Protein AF-A0A811VD60-F1 (afdb_monomer_lite)

Radius of gyration: 27.67 Å; chains: 1; bounding box: 29×97×47 Å

Structure (mmCIF, N/CA/C/O backbone):
data_AF-A0A811VD60-F1
#
_entry.id   AF-A0A811VD60-F1
#
loop_
_atom_site.group_PDB
_atom_site.id
_atom_site.type_symbol
_atom_site.label_atom_id
_atom_site.label_alt_id
_atom_site.label_comp_id
_atom_site.label_asym_id
_atom_site.label_entity_id
_atom_site.label_seq_id
_atom_site.pdbx_PDB_ins_code
_atom_site.Cartn_x
_atom_site.Cartn_y
_atom_site.Cartn_z
_atom_site.occupancy
_atom_site.B_iso_or_equiv
_atom_site.auth_seq_id
_atom_site.auth_comp_id
_atom_site.auth_asym_id
_atom_site.auth_atom_id
_atom_site.pdbx_PDB_model_num
ATOM 1 N N . MET A 1 1 ? 20.273 -40.803 -0.023 1.00 43.88 1 MET A N 1
ATOM 2 C CA . MET A 1 1 ? 20.666 -39.432 -0.404 1.00 43.88 1 MET A CA 1
ATOM 3 C C . MET A 1 1 ? 19.389 -38.622 -0.515 1.00 43.88 1 MET A C 1
ATOM 5 O O . MET A 1 1 ? 18.645 -38.821 -1.463 1.00 43.88 1 MET A O 1
ATOM 9 N N . SER A 1 2 ? 19.065 -37.828 0.503 1.00 48.97 2 SER A N 1
ATOM 10 C CA . SER A 1 2 ? 17.803 -37.086 0.561 1.00 48.97 2 SER A CA 1
ATOM 11 C C . SER A 1 2 ? 17.989 -35.738 -0.124 1.00 48.97 2 SER A C 1
ATOM 13 O O . SER A 1 2 ? 18.525 -34.811 0.475 1.00 48.97 2 SER A O 1
ATOM 15 N N . THR A 1 3 ? 17.592 -35.628 -1.388 1.00 55.53 3 THR A N 1
ATOM 16 C CA . THR A 1 3 ? 17.458 -34.328 -2.052 1.00 55.53 3 THR A CA 1
ATOM 17 C C . THR A 1 3 ? 16.136 -33.705 -1.615 1.00 55.53 3 THR A C 1
ATOM 19 O O . THR A 1 3 ? 15.159 -33.711 -2.363 1.00 55.53 3 THR A O 1
ATOM 22 N N . ASP A 1 4 ? 16.097 -33.197 -0.380 1.00 56.12 4 ASP A N 1
ATOM 23 C CA . ASP A 1 4 ? 15.115 -32.187 0.017 1.00 56.12 4 ASP A CA 1
ATOM 24 C C . ASP A 1 4 ? 15.491 -30.904 -0.729 1.00 56.12 4 ASP A C 1
ATOM 26 O O . ASP A 1 4 ? 16.206 -30.028 -0.242 1.00 56.12 4 ASP A O 1
ATOM 30 N N . SER A 1 5 ? 15.106 -30.858 -2.002 1.00 56.00 5 SER A N 1
ATOM 31 C CA . SER A 1 5 ? 15.192 -29.672 -2.838 1.00 56.00 5 SER A CA 1
ATOM 32 C C . SER A 1 5 ? 14.145 -28.698 -2.325 1.00 56.00 5 SER A C 1
ATOM 34 O O . SER A 1 5 ? 13.093 -28.523 -2.936 1.00 56.00 5 SER A O 1
ATOM 36 N N . LYS A 1 6 ? 14.427 -28.083 -1.175 1.00 58.75 6 LYS A N 1
ATOM 37 C CA . LYS A 1 6 ? 13.735 -26.911 -0.661 1.00 58.75 6 LYS A CA 1
ATOM 38 C C . LYS A 1 6 ? 13.891 -25.835 -1.722 1.00 58.75 6 LYS A C 1
ATOM 40 O O . LYS A 1 6 ? 14.904 -25.136 -1.761 1.00 58.75 6 LYS A O 1
ATOM 45 N N . GLN A 1 7 ? 12.949 -25.814 -2.666 1.00 61.59 7 GLN A N 1
ATOM 46 C CA . GLN A 1 7 ? 12.908 -24.878 -3.777 1.00 61.59 7 GLN A CA 1
ATOM 47 C C . GLN A 1 7 ? 13.072 -23.500 -3.153 1.00 61.59 7 GLN A C 1
ATOM 49 O O . GLN A 1 7 ? 12.208 -23.048 -2.404 1.00 61.59 7 GLN A O 1
ATOM 54 N N . ARG A 1 8 ? 14.246 -22.892 -3.353 1.00 66.38 8 ARG A N 1
ATOM 55 C CA . ARG A 1 8 ? 14.541 -21.559 -2.841 1.00 66.38 8 ARG A CA 1
ATOM 56 C C . ARG A 1 8 ? 13.538 -20.639 -3.511 1.00 66.38 8 ARG A C 1
ATOM 58 O O . ARG A 1 8 ? 13.701 -20.318 -4.685 1.00 66.38 8 ARG A O 1
ATOM 65 N N . ILE A 1 9 ? 12.474 -20.300 -2.790 1.00 79.19 9 ILE A N 1
ATOM 66 C CA . ILE A 1 9 ? 11.456 -19.378 -3.269 1.00 79.19 9 ILE A CA 1
ATOM 67 C C . ILE A 1 9 ? 12.185 -18.058 -3.508 1.00 79.19 9 ILE A C 1
ATOM 69 O O . ILE A 1 9 ? 12.619 -17.402 -2.563 1.00 79.19 9 ILE A O 1
ATOM 73 N N . GLN A 1 10 ? 12.399 -17.717 -4.777 1.00 79.38 10 GLN A N 1
ATOM 74 C CA . GLN A 1 10 ? 12.886 -16.397 -5.143 1.00 79.38 10 GLN A CA 1
ATOM 75 C C . GLN A 1 10 ? 11.697 -15.455 -5.077 1.00 79.38 10 GLN A C 1
ATOM 77 O O . GLN A 1 10 ? 10.732 -15.599 -5.825 1.00 79.38 10 GLN A O 1
ATOM 82 N N . VAL A 1 11 ? 11.760 -14.527 -4.131 1.00 81.25 11 VAL A N 1
ATOM 83 C CA . VAL A 1 11 ? 10.775 -13.459 -3.996 1.00 81.25 11 VAL A CA 1
ATOM 84 C C . VAL A 1 11 ? 11.078 -12.426 -5.085 1.00 81.25 11 VAL A C 1
ATOM 86 O O . VAL A 1 11 ? 12.204 -11.927 -5.119 1.00 81.25 11 VAL A O 1
ATOM 89 N N . PRO A 1 12 ? 10.129 -12.108 -5.984 1.00 91.38 12 PRO A N 1
ATOM 90 C CA . PRO A 1 12 ? 10.325 -11.062 -6.982 1.00 91.38 12 PRO A CA 1
ATOM 91 C C . PRO A 1 12 ? 10.623 -9.712 -6.322 1.00 91.38 12 PRO A C 1
ATOM 93 O O . PRO A 1 12 ? 9.991 -9.370 -5.321 1.00 91.38 12 PRO A O 1
ATOM 96 N N . GLU A 1 13 ? 11.525 -8.925 -6.913 1.00 89.75 13 GLU A N 1
ATOM 97 C CA . GLU A 1 13 ? 11.916 -7.612 -6.371 1.00 89.75 13 GLU A CA 1
ATOM 98 C C . GLU A 1 13 ? 10.698 -6.695 -6.183 1.00 89.75 13 GLU A C 1
ATOM 100 O O . GLU A 1 13 ? 10.462 -6.187 -5.093 1.00 89.75 13 GLU A O 1
ATOM 105 N N . ALA A 1 14 ? 9.818 -6.621 -7.186 1.00 88.50 14 ALA A N 1
ATOM 106 C CA . ALA A 1 14 ? 8.603 -5.809 -7.117 1.00 88.50 14 ALA A CA 1
ATOM 107 C C . ALA A 1 14 ? 7.669 -6.189 -5.949 1.00 88.50 14 ALA A C 1
ATOM 109 O O . ALA A 1 14 ? 6.992 -5.331 -5.386 1.00 88.50 14 ALA A O 1
ATOM 110 N N . LEU A 1 15 ? 7.616 -7.473 -5.571 1.00 91.19 15 LEU A N 1
ATOM 111 C CA . LEU A 1 15 ? 6.835 -7.911 -4.411 1.00 91.19 15 LEU A CA 1
ATOM 112 C C . LEU A 1 15 ? 7.519 -7.483 -3.110 1.00 91.19 15 LEU A C 1
ATOM 114 O O . LEU A 1 15 ? 6.856 -7.018 -2.185 1.00 91.19 15 LEU A O 1
ATOM 118 N N . ARG A 1 16 ? 8.846 -7.630 -3.048 1.00 92.50 16 ARG A N 1
ATOM 119 C CA . ARG A 1 16 ? 9.646 -7.226 -1.894 1.00 92.50 16 ARG A CA 1
ATOM 120 C C . ARG A 1 16 ? 9.511 -5.732 -1.615 1.00 92.50 16 ARG A C 1
ATOM 122 O O . ARG A 1 16 ? 9.293 -5.368 -0.465 1.00 92.50 16 ARG A O 1
ATOM 129 N N . GLU A 1 17 ? 9.614 -4.893 -2.640 1.00 93.06 17 GLU A N 1
ATOM 130 C CA . GLU A 1 17 ? 9.502 -3.437 -2.510 1.00 93.06 17 GLU A CA 1
ATOM 131 C C . GLU A 1 17 ? 8.138 -3.023 -1.954 1.00 93.06 17 GLU A C 1
ATOM 133 O O . GLU A 1 17 ? 8.064 -2.300 -0.964 1.00 93.06 17 GLU A O 1
ATOM 138 N N . VAL A 1 18 ? 7.055 -3.558 -2.525 1.00 93.62 18 VAL A N 1
ATOM 139 C CA . VAL A 1 18 ? 5.687 -3.245 -2.087 1.00 93.62 18 VAL A CA 1
ATOM 140 C C . VAL A 1 18 ? 5.447 -3.665 -0.633 1.00 93.62 18 VAL A C 1
ATOM 142 O O . VAL A 1 18 ? 4.857 -2.913 0.142 1.00 93.62 18 VAL A O 1
ATOM 145 N N . LEU A 1 19 ? 5.916 -4.852 -0.237 1.00 94.62 19 LEU A N 1
ATOM 146 C CA . LEU A 1 19 ? 5.786 -5.325 1.144 1.00 94.62 19 LEU A CA 1
ATOM 147 C C . LEU A 1 19 ? 6.638 -4.510 2.118 1.00 94.62 19 LEU A C 1
ATOM 149 O O . LEU A 1 19 ? 6.214 -4.284 3.252 1.00 94.62 19 LEU A O 1
ATOM 153 N N . LEU A 1 20 ? 7.823 -4.065 1.699 1.00 94.88 20 LEU A N 1
ATOM 154 C CA . LEU A 1 20 ? 8.680 -3.216 2.516 1.00 94.88 20 LEU A CA 1
ATOM 155 C C . LEU A 1 20 ? 8.027 -1.850 2.757 1.00 94.88 20 LEU A C 1
ATOM 157 O O . LEU A 1 20 ? 7.980 -1.398 3.897 1.00 94.88 20 LEU A 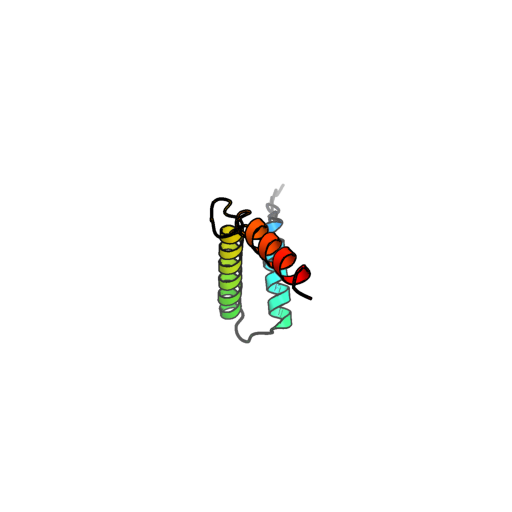O 1
ATOM 161 N N . GLU A 1 21 ? 7.473 -1.232 1.715 1.00 94.50 21 GLU A N 1
ATOM 162 C CA . GLU A 1 21 ? 6.792 0.063 1.809 1.00 94.50 21 GLU A CA 1
ATOM 163 C C . GLU A 1 21 ? 5.559 -0.008 2.722 1.00 94.50 21 GLU A C 1
ATOM 165 O O . GLU A 1 21 ? 5.406 0.822 3.621 1.00 94.50 21 GLU A O 1
ATOM 170 N N . PHE A 1 22 ? 4.748 -1.063 2.581 1.00 95.88 22 PHE A 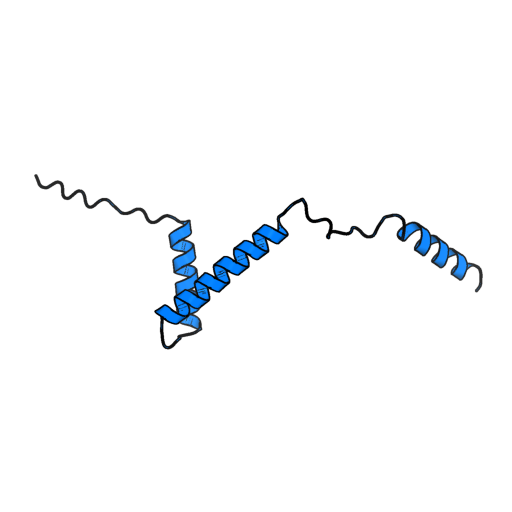N 1
ATOM 171 C CA . PHE A 1 22 ? 3.643 -1.349 3.501 1.00 95.88 22 PHE A CA 1
ATOM 172 C C . PHE A 1 22 ? 4.131 -1.519 4.946 1.00 95.88 22 PHE A C 1
ATOM 174 O O . PHE A 1 22 ? 3.544 -0.963 5.873 1.00 95.88 22 PHE A O 1
ATOM 181 N N . SER A 1 23 ? 5.224 -2.263 5.145 1.00 95.50 23 SER A N 1
ATOM 182 C CA . SER A 1 23 ? 5.775 -2.521 6.480 1.00 95.50 23 SER A CA 1
ATOM 183 C C . SER A 1 23 ? 6.244 -1.232 7.156 1.00 95.50 23 SER A C 1
ATOM 185 O O . SER A 1 23 ? 5.995 -1.035 8.342 1.00 95.50 23 SER A O 1
ATOM 187 N N . ILE A 1 24 ? 6.891 -0.335 6.409 1.00 95.75 24 ILE A N 1
ATOM 188 C CA . ILE A 1 24 ? 7.307 0.980 6.911 1.00 95.75 24 ILE A CA 1
ATOM 189 C C . ILE A 1 24 ? 6.078 1.810 7.295 1.00 95.75 24 ILE A C 1
ATOM 191 O O . ILE A 1 24 ? 6.044 2.370 8.388 1.00 95.75 24 ILE A O 1
ATOM 195 N N . ALA A 1 25 ? 5.058 1.853 6.435 1.00 94.56 25 ALA A N 1
ATOM 196 C CA . ALA A 1 25 ? 3.831 2.603 6.691 1.00 94.56 25 ALA A CA 1
ATOM 197 C C . ALA A 1 25 ? 3.104 2.100 7.955 1.00 94.56 25 ALA A C 1
ATOM 199 O O . ALA A 1 25 ? 2.750 2.892 8.828 1.00 94.56 25 ALA A O 1
ATOM 200 N N . TYR A 1 26 ? 3.010 0.777 8.126 1.00 94.88 26 TYR A N 1
ATOM 201 C CA . TYR A 1 26 ? 2.442 0.153 9.323 1.00 94.88 26 TYR A CA 1
ATOM 202 C C . TYR A 1 26 ? 3.205 0.520 10.606 1.00 94.88 26 TYR A C 1
ATOM 204 O O . TYR A 1 26 ? 2.593 0.798 11.635 1.00 94.88 26 TYR A O 1
ATOM 212 N N . LEU A 1 27 ? 4.543 0.547 10.560 1.00 94.94 27 LEU A N 1
ATOM 213 C CA . LEU A 1 27 ? 5.371 0.913 11.717 1.00 94.94 27 LEU A CA 1
ATOM 214 C C . LEU A 1 27 ? 5.231 2.389 12.115 1.00 94.94 27 LEU A C 1
ATOM 216 O O . LEU A 1 27 ? 5.417 2.716 13.289 1.00 94.94 27 LEU A O 1
ATOM 220 N N . LEU A 1 28 ? 4.918 3.263 11.154 1.00 94.62 28 LEU A N 1
ATOM 221 C CA . LEU A 1 28 ? 4.696 4.690 11.385 1.00 94.62 28 LEU A CA 1
ATOM 222 C C . LEU A 1 28 ? 3.304 4.973 11.957 1.00 94.62 28 LEU A C 1
ATOM 224 O O . LEU A 1 28 ? 3.190 5.739 12.909 1.00 94.62 28 LEU A O 1
ATOM 228 N N . GLU A 1 29 ? 2.260 4.370 11.386 1.00 92.81 29 GLU A N 1
ATOM 229 C CA . GLU A 1 29 ? 0.871 4.646 11.780 1.00 92.81 29 GLU A CA 1
ATOM 230 C C . GLU A 1 29 ? 0.403 3.811 12.981 1.00 92.81 29 GLU A C 1
ATOM 232 O O . GLU A 1 29 ? -0.498 4.240 13.698 1.00 92.81 29 GLU A O 1
ATOM 237 N N . GLN A 1 30 ? 1.020 2.648 13.222 1.00 92.12 30 GLN A N 1
ATOM 238 C CA . GLN A 1 30 ? 0.684 1.706 14.303 1.00 92.12 30 GLN A CA 1
ATOM 239 C C . GLN A 1 30 ? -0.832 1.487 14.483 1.00 92.12 30 GLN A C 1
ATOM 241 O O . GLN A 1 30 ? -1.378 1.717 15.566 1.00 92.12 30 GLN A O 1
ATOM 246 N N . PRO A 1 31 ? -1.540 1.055 13.427 1.00 93.44 31 PRO A N 1
ATOM 247 C CA . PRO A 1 31 ? -2.979 0.838 13.487 1.00 93.44 31 PRO A CA 1
ATOM 248 C C . PRO A 1 31 ? -3.330 -0.328 14.423 1.00 93.44 31 PRO A C 1
ATOM 250 O O . PRO A 1 31 ? -2.537 -1.245 14.637 1.00 93.44 31 PRO A O 1
ATOM 253 N N . GLY A 1 32 ? -4.554 -0.313 14.957 1.00 91.25 32 GLY A N 1
ATOM 254 C CA . GLY A 1 32 ? -5.041 -1.374 15.846 1.00 91.25 32 GLY A CA 1
ATOM 255 C C . GLY A 1 32 ? -5.290 -2.713 15.141 1.00 91.25 32 GLY A C 1
ATOM 256 O O . GLY A 1 32 ? -5.053 -3.760 15.738 1.00 91.25 32 GLY A O 1
ATOM 257 N N . ASP A 1 33 ? -5.735 -2.686 13.879 1.00 94.81 33 ASP A N 1
ATOM 258 C CA . ASP A 1 33 ? -5.973 -3.880 13.062 1.00 94.81 33 ASP A CA 1
ATOM 259 C C . ASP A 1 33 ? -5.118 -3.843 11.787 1.00 94.81 33 ASP A C 1
ATOM 261 O O . ASP A 1 33 ? -5.236 -2.949 10.947 1.00 94.81 33 ASP A O 1
ATOM 265 N N . VAL A 1 34 ? -4.232 -4.831 11.653 1.00 92.81 34 VAL A N 1
ATOM 266 C CA . VAL A 1 34 ? -3.301 -4.941 10.522 1.00 92.81 34 VAL A CA 1
ATOM 267 C C . VAL A 1 34 ? -3.993 -5.301 9.212 1.00 92.81 34 VAL A C 1
ATOM 269 O O . VAL A 1 34 ? -3.546 -4.867 8.151 1.00 92.81 34 VAL A O 1
ATOM 272 N N . VAL A 1 35 ? -5.064 -6.095 9.262 1.00 94.69 35 VAL A N 1
ATOM 273 C CA . VAL A 1 35 ? -5.760 -6.568 8.062 1.00 94.69 35 VAL A CA 1
ATOM 274 C C . VAL A 1 35 ? -6.578 -5.429 7.476 1.00 94.69 35 VAL A C 1
ATOM 276 O O . VAL A 1 35 ? -6.489 -5.179 6.274 1.00 94.69 35 VAL A O 1
ATOM 279 N N . ASP A 1 36 ? -7.305 -4.698 8.321 1.00 95.50 36 ASP A N 1
ATOM 280 C CA . ASP A 1 36 ? -8.049 -3.508 7.906 1.00 95.50 36 ASP A CA 1
ATOM 281 C C . ASP A 1 36 ? -7.114 -2.459 7.287 1.00 95.50 36 ASP A C 1
ATOM 283 O O . ASP A 1 36 ? -7.334 -1.994 6.164 1.00 95.50 36 ASP A O 1
ATOM 287 N N . TYR A 1 37 ? -5.991 -2.180 7.954 1.00 96.25 37 TYR A N 1
ATOM 288 C CA . TYR A 1 37 ? -4.999 -1.242 7.442 1.00 96.25 37 TYR A CA 1
ATOM 289 C C . TYR A 1 37 ? -4.383 -1.692 6.111 1.00 96.25 37 TYR A C 1
ATOM 291 O O . TYR A 1 37 ? -4.226 -0.878 5.200 1.00 96.25 37 TYR A O 1
ATOM 299 N N . ALA A 1 38 ? -4.082 -2.984 5.945 1.00 95.31 38 ALA A N 1
ATOM 300 C CA . ALA A 1 38 ? -3.580 -3.516 4.679 1.00 95.31 38 ALA A CA 1
ATOM 301 C C . ALA A 1 38 ? -4.580 -3.305 3.536 1.00 95.31 38 ALA A C 1
ATOM 303 O O . ALA A 1 38 ? -4.191 -2.859 2.453 1.00 95.31 38 ALA A O 1
ATOM 304 N N . VAL A 1 39 ? -5.869 -3.569 3.773 1.00 95.81 39 VAL A N 1
ATOM 305 C CA . VAL A 1 39 ? -6.924 -3.334 2.778 1.00 95.81 39 VAL A CA 1
ATOM 306 C C . VAL A 1 39 ? -6.953 -1.861 2.378 1.00 95.81 39 VAL A C 1
ATOM 308 O O . VAL A 1 39 ? -6.938 -1.558 1.183 1.00 95.81 39 VAL A O 1
ATOM 311 N N . GLN A 1 40 ? -6.941 -0.938 3.339 1.00 95.12 40 GLN A N 1
ATOM 312 C CA . GLN A 1 40 ? -6.938 0.497 3.045 1.00 95.12 40 GLN A CA 1
ATOM 313 C C . GLN A 1 40 ? -5.682 0.931 2.276 1.00 95.12 40 GLN A C 1
ATOM 315 O O . GLN A 1 40 ? -5.779 1.618 1.254 1.00 95.12 40 GLN A O 1
ATOM 320 N N . TYR A 1 41 ? -4.507 0.484 2.721 1.00 95.50 41 TYR A N 1
ATOM 321 C CA . TYR A 1 41 ? -3.225 0.820 2.112 1.00 95.50 41 TYR A CA 1
ATOM 322 C C . TYR A 1 41 ? -3.149 0.355 0.651 1.00 95.50 41 TYR A C 1
ATOM 324 O O . TYR A 1 41 ? -2.847 1.151 -0.242 1.00 95.50 41 TYR A O 1
ATOM 332 N N . PHE A 1 42 ? -3.491 -0.906 0.367 1.00 95.38 42 PHE A N 1
ATOM 333 C CA . PHE A 1 42 ? -3.431 -1.435 -0.996 1.00 95.38 42 PHE A CA 1
ATOM 334 C C . PHE A 1 42 ? -4.515 -0.859 -1.916 1.00 95.38 42 PHE A C 1
ATOM 336 O O . PHE A 1 42 ? -4.232 -0.628 -3.092 1.00 95.38 42 PHE A O 1
ATOM 343 N N . ASN A 1 43 ? -5.709 -0.535 -1.402 1.00 95.19 43 ASN A N 1
ATOM 344 C CA . ASN A 1 43 ? -6.728 0.188 -2.178 1.00 95.19 43 ASN A CA 1
ATOM 345 C C . ASN A 1 43 ? -6.238 1.582 -2.596 1.00 95.19 43 ASN A C 1
ATOM 347 O O . ASN A 1 43 ? -6.398 1.989 -3.753 1.00 95.19 43 ASN A O 1
ATOM 351 N N . LYS A 1 44 ? -5.589 2.306 -1.675 1.00 93.25 44 LYS A N 1
ATOM 352 C CA . LYS A 1 44 ? -4.975 3.606 -1.966 1.00 93.25 44 LYS A CA 1
ATOM 353 C C . LYS A 1 44 ? -3.839 3.467 -2.981 1.00 93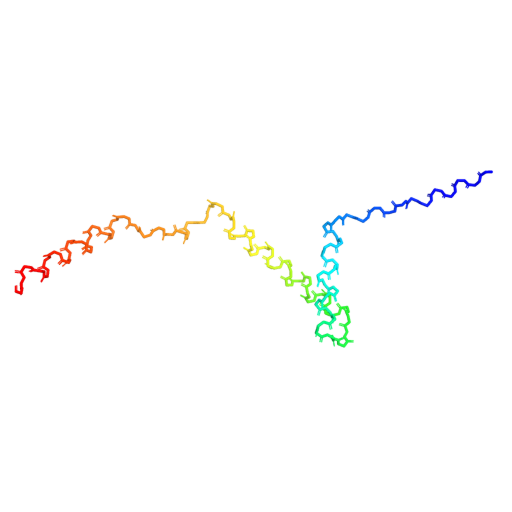.25 44 LYS A C 1
ATOM 355 O O . LYS A 1 44 ? -3.789 4.234 -3.942 1.00 93.25 44 LYS A O 1
ATOM 360 N N . LEU A 1 45 ? -2.971 2.466 -2.818 1.00 91.62 45 LEU A N 1
ATOM 361 C CA . LEU A 1 45 ? -1.863 2.189 -3.736 1.00 91.62 45 LEU A CA 1
ATOM 362 C C . LEU A 1 45 ? -2.363 1.874 -5.155 1.00 91.62 45 LEU A C 1
ATOM 364 O O . LEU A 1 45 ? -1.829 2.398 -6.134 1.00 91.62 45 LEU A O 1
ATOM 368 N N . GLN A 1 46 ? -3.413 1.059 -5.277 1.00 90.38 46 GLN A N 1
ATOM 369 C CA . GLN A 1 46 ? -4.041 0.732 -6.555 1.00 90.38 46 GLN A CA 1
ATOM 370 C C . GLN A 1 46 ? -4.654 1.971 -7.215 1.00 90.38 46 GLN A C 1
ATOM 372 O O . GLN A 1 46 ? -4.417 2.211 -8.400 1.00 90.38 46 GLN A O 1
ATOM 377 N N . SER A 1 47 ? -5.385 2.783 -6.449 1.00 89.19 47 SER A N 1
ATOM 378 C CA . SER A 1 47 ? -5.994 4.023 -6.944 1.00 89.19 47 SER A CA 1
ATOM 379 C C . SER A 1 47 ? -4.936 5.017 -7.429 1.00 89.19 47 SER A C 1
ATOM 381 O O . SER A 1 47 ? -5.081 5.602 -8.500 1.00 89.19 47 SER A O 1
ATOM 383 N N . ASN A 1 48 ? -3.823 5.152 -6.700 1.00 86.31 48 ASN A N 1
ATOM 384 C CA . ASN A 1 48 ? -2.716 6.024 -7.089 1.00 86.31 48 ASN A CA 1
ATOM 385 C C . ASN A 1 48 ? -2.031 5.553 -8.384 1.00 86.31 48 ASN A C 1
ATOM 387 O O . ASN A 1 48 ? -1.702 6.367 -9.242 1.00 86.31 48 ASN A O 1
ATOM 391 N N . ARG A 1 49 ? -1.862 4.236 -8.569 1.00 84.56 49 ARG A N 1
ATOM 392 C CA . ARG A 1 49 ? -1.325 3.669 -9.820 1.00 84.56 49 ARG A CA 1
ATOM 393 C C . ARG A 1 49 ? -2.260 3.891 -11.005 1.00 84.56 49 ARG A C 1
ATOM 395 O O . ARG A 1 49 ? -1.782 4.195 -12.092 1.00 84.56 49 ARG A O 1
ATOM 402 N N . GLN A 1 50 ? -3.572 3.763 -10.806 1.00 78.75 50 GLN A N 1
ATOM 403 C CA . GLN A 1 50 ? -4.558 4.061 -11.848 1.00 78.75 50 GLN A CA 1
ATOM 404 C C . GLN A 1 50 ? -4.572 5.549 -12.204 1.00 78.75 50 GLN A C 1
ATOM 406 O O . GLN A 1 50 ? -4.587 5.885 -13.384 1.00 78.75 50 GLN A O 1
ATOM 411 N N . ALA A 1 51 ? -4.493 6.433 -11.206 1.00 74.00 51 ALA A N 1
ATOM 412 C CA . ALA A 1 51 ? -4.362 7.866 -11.433 1.00 74.00 51 ALA A CA 1
ATOM 413 C C . ALA A 1 51 ? -3.085 8.178 -12.227 1.00 74.00 51 ALA A C 1
ATOM 415 O O . ALA A 1 51 ? -3.165 8.809 -13.275 1.00 74.00 51 ALA A O 1
ATOM 416 N N . ALA A 1 52 ? -1.927 7.661 -11.804 1.00 70.75 52 ALA A 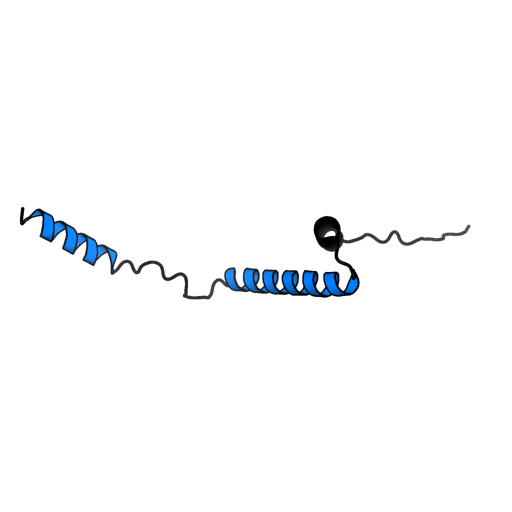N 1
ATOM 417 C CA . ALA A 1 52 ? -0.661 7.842 -12.514 1.00 70.75 52 ALA A CA 1
ATOM 418 C C . ALA A 1 52 ? -0.703 7.298 -13.955 1.00 70.75 52 ALA A C 1
ATOM 420 O O . ALA A 1 52 ? -0.202 7.945 -14.870 1.00 70.75 52 ALA A O 1
ATOM 421 N N . ALA A 1 53 ? -1.349 6.151 -14.187 1.00 64.56 53 ALA A N 1
ATOM 422 C CA . ALA A 1 53 ? -1.546 5.605 -15.530 1.00 64.56 53 ALA A CA 1
ATOM 423 C C . ALA A 1 53 ? -2.474 6.480 -16.395 1.00 64.56 53 ALA A C 1
ATOM 425 O O . ALA A 1 53 ? -2.242 6.614 -17.594 1.00 64.56 53 ALA A O 1
ATOM 426 N N . ASN A 1 54 ? -3.487 7.115 -15.796 1.00 59.25 54 ASN A N 1
ATOM 427 C CA . ASN A 1 54 ? -4.340 8.092 -16.474 1.00 59.25 54 ASN A CA 1
ATOM 428 C C . AS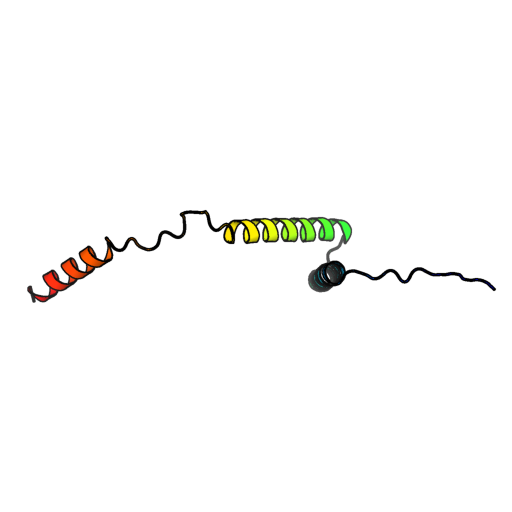N A 1 54 ? -3.598 9.400 -16.800 1.00 59.25 54 ASN A C 1
ATOM 430 O O . ASN A 1 54 ? -3.845 9.974 -17.856 1.00 59.25 54 ASN A O 1
ATOM 434 N N . PHE A 1 55 ? -2.677 9.846 -15.939 1.00 56.44 55 PHE A N 1
ATOM 435 C CA . PHE A 1 55 ? -1.807 11.003 -16.198 1.00 56.44 55 PHE A CA 1
ATOM 436 C C . PHE A 1 55 ? -0.798 10.746 -17.330 1.00 56.44 55 PHE A C 1
ATOM 438 O O . PHE A 1 55 ? -0.417 11.677 -18.030 1.00 56.44 55 PHE A O 1
ATOM 445 N N . TYR A 1 56 ? -0.394 9.491 -17.543 1.00 47.84 56 TYR A N 1
ATOM 446 C CA . TYR A 1 56 ? 0.504 9.072 -18.627 1.00 47.84 56 TYR A CA 1
ATOM 447 C C . TYR A 1 56 ? -0.226 8.568 -19.878 1.00 47.84 56 TYR A C 1
ATOM 449 O O . TYR A 1 56 ? 0.390 7.924 -20.728 1.00 47.84 56 TYR A O 1
ATOM 457 N N . ARG A 1 57 ? -1.526 8.845 -20.031 1.00 45.28 57 ARG A N 1
ATOM 458 C CA . ARG A 1 57 ? -2.232 8.561 -21.282 1.00 45.28 57 ARG A CA 1
ATOM 459 C C . ARG A 1 57 ? -1.858 9.655 -22.296 1.00 45.28 57 ARG A C 1
ATOM 461 O O . ARG A 1 57 ? -2.287 10.791 -22.112 1.00 45.28 57 ARG A O 1
ATOM 468 N N . PRO A 1 58 ? -1.106 9.355 -23.372 1.00 49.84 58 PRO A N 1
ATOM 469 C CA . PRO A 1 58 ? -0.677 10.354 -24.360 1.00 49.84 58 PRO A CA 1
ATOM 470 C C . PRO A 1 58 ? -1.822 10.888 -25.248 1.00 49.84 58 PRO A C 1
ATOM 472 O O . PRO A 1 58 ? -1.552 11.516 -26.262 1.00 49.84 58 PRO A O 1
ATOM 475 N N . ASP A 1 59 ? -3.084 10.637 -24.885 1.00 47.94 59 ASP A N 1
ATOM 476 C CA . ASP A 1 59 ? -4.271 10.928 -25.703 1.00 47.94 59 ASP A CA 1
ATOM 477 C C . ASP A 1 59 ? -5.342 11.738 -24.942 1.00 47.94 59 ASP A C 1
ATOM 479 O O . ASP A 1 59 ? -6.505 11.764 -25.327 1.00 47.94 59 ASP A O 1
ATOM 483 N N . SER A 1 60 ? -4.979 12.397 -23.835 1.00 39.16 60 SER A N 1
ATOM 484 C CA . SER A 1 60 ? -5.891 13.324 -23.150 1.00 39.16 60 SER A CA 1
ATOM 485 C C . SER A 1 60 ? -5.589 14.774 -23.567 1.00 39.16 60 SER A C 1
ATOM 487 O O . SER A 1 60 ? -4.533 15.295 -23.200 1.00 39.16 60 SER A O 1
ATOM 489 N N . PRO A 1 61 ? -6.502 15.458 -24.286 1.00 52.72 61 PRO A N 1
ATOM 490 C CA . PRO A 1 61 ? -6.325 16.816 -24.820 1.00 52.72 61 PRO A CA 1
ATOM 491 C C . PRO A 1 61 ? -6.408 17.930 -23.757 1.00 52.72 61 PRO A C 1
ATOM 493 O O . PRO A 1 61 ? -6.758 19.060 -24.080 1.00 52.72 61 PRO A O 1
ATOM 496 N N . GLU A 1 62 ? -6.103 17.637 -22.489 1.00 51.12 62 GLU A N 1
ATOM 497 C CA . GLU A 1 62 ? -6.173 18.623 -21.397 1.00 51.12 62 GLU A CA 1
ATOM 498 C C . GLU A 1 62 ? -4.806 19.230 -21.033 1.00 51.12 62 GLU A C 1
ATOM 500 O O . GLU A 1 62 ? -4.729 20.159 -20.236 1.00 51.12 62 GLU A O 1
ATOM 505 N N . SER A 1 63 ? -3.720 18.824 -21.708 1.00 45.56 63 SER A N 1
ATOM 506 C CA . SER A 1 63 ? -2.626 19.771 -21.969 1.00 45.56 63 SER A CA 1
ATOM 507 C C . SER A 1 63 ? -3.063 20.709 -23.090 1.00 45.56 63 SER A C 1
ATOM 509 O O . SER A 1 63 ? -2.531 20.673 -24.199 1.00 45.56 63 SER A O 1
ATOM 511 N N . SER A 1 64 ? -4.051 21.560 -22.807 1.00 45.84 64 SER A N 1
ATOM 512 C CA . SER A 1 64 ? -4.194 22.814 -23.533 1.00 45.84 64 SER A CA 1
ATOM 513 C C . SER A 1 64 ? -2.950 23.640 -23.222 1.00 45.84 64 SER A C 1
ATOM 515 O O . SER A 1 64 ? -2.895 24.427 -22.282 1.00 45.84 64 SER A O 1
ATOM 517 N N . ILE A 1 65 ? -1.912 23.389 -24.019 1.00 50.16 65 ILE A N 1
ATOM 518 C CA . ILE A 1 65 ? -1.029 24.418 -24.546 1.00 50.16 65 ILE A CA 1
ATOM 519 C C . ILE A 1 65 ? -1.883 25.673 -24.706 1.00 50.16 65 ILE A C 1
ATOM 521 O O . ILE A 1 65 ? -2.880 25.642 -25.426 1.00 50.16 65 ILE A O 1
ATOM 525 N N . MET A 1 66 ? -1.529 26.729 -23.975 1.00 48.06 66 MET A N 1
ATOM 526 C CA . MET A 1 66 ? -1.983 28.087 -24.243 1.00 48.06 66 MET A CA 1
ATOM 527 C C . MET A 1 66 ? -1.924 28.270 -25.761 1.00 48.06 66 MET A C 1
ATOM 529 O O . MET A 1 66 ? -0.834 28.213 -26.332 1.00 48.06 66 MET A O 1
ATOM 533 N N . SER A 1 67 ? -3.080 28.324 -26.427 1.00 48.25 67 SER A N 1
ATOM 534 C CA . SER A 1 67 ? -3.113 28.368 -27.883 1.00 48.25 67 SER A CA 1
ATOM 535 C C . SER A 1 67 ? -2.286 29.566 -28.340 1.00 48.25 67 SER A C 1
ATOM 537 O O . SER A 1 67 ? -2.498 30.685 -27.873 1.00 48.25 67 SER A O 1
ATOM 539 N N . GLN A 1 68 ? -1.362 29.331 -29.270 1.00 53.41 68 GLN A N 1
ATOM 540 C CA . GLN A 1 68 ? -0.436 30.315 -29.849 1.00 53.41 68 GLN A CA 1
ATOM 541 C C . GLN A 1 68 ? -1.154 31.498 -30.554 1.00 53.41 68 GLN A C 1
ATOM 543 O O . GLN A 1 68 ? -0.529 32.404 -31.089 1.00 53.41 68 GLN A O 1
ATOM 548 N N . GLU A 1 69 ? -2.489 31.502 -30.552 1.00 54.00 69 GLU A N 1
ATOM 549 C CA . GLU A 1 69 ? -3.376 32.576 -31.010 1.00 54.00 69 GLU A CA 1
ATOM 550 C C . GLU A 1 69 ? -3.706 33.626 -29.924 1.00 54.00 69 GLU A C 1
ATOM 552 O O . GLU A 1 69 ? -4.165 34.725 -30.251 1.00 54.00 69 GLU A O 1
ATOM 557 N N . GLU A 1 70 ? -3.474 33.328 -28.637 1.00 53.81 70 GLU A N 1
ATOM 558 C CA . GLU A 1 70 ? -3.695 34.282 -27.537 1.00 53.81 70 GLU A CA 1
ATOM 559 C C . GLU A 1 70 ? -2.443 35.132 -27.241 1.00 53.81 70 GLU A C 1
ATOM 561 O O . GLU A 1 70 ? -2.568 36.279 -26.806 1.00 53.81 70 GLU A O 1
ATOM 566 N N . GLU A 1 71 ? -1.237 34.642 -27.567 1.00 55.38 71 GLU A N 1
ATOM 567 C CA . GLU A 1 71 ? 0.012 35.408 -27.419 1.00 55.38 71 GLU A CA 1
ATOM 568 C C . GLU A 1 71 ? 0.077 36.622 -28.366 1.00 55.38 71 GLU A C 1
ATOM 570 O O . GLU A 1 71 ? 0.392 37.731 -27.930 1.00 55.38 71 GLU A O 1
ATOM 575 N N . ASP A 1 72 ? -0.339 36.478 -29.627 1.00 56.91 72 ASP A N 1
ATOM 576 C CA . ASP A 1 72 ? -0.371 37.589 -30.592 1.00 56.91 72 ASP A CA 1
ATOM 577 C C . ASP A 1 72 ? -1.330 38.716 -30.147 1.00 56.91 72 ASP A C 1
ATOM 579 O O . ASP A 1 72 ? -1.048 39.911 -30.290 1.00 56.91 72 ASP A O 1
ATOM 583 N N . GLN A 1 73 ? -2.445 38.350 -29.502 1.00 58.56 73 GLN A N 1
ATOM 584 C CA . GLN A 1 73 ? -3.437 39.311 -29.014 1.00 58.56 73 GLN A CA 1
ATOM 585 C C . GLN A 1 73 ? -2.973 40.071 -27.764 1.00 58.56 73 GLN A C 1
ATOM 587 O O . GLN A 1 73 ? -3.267 41.266 -27.635 1.00 58.56 73 GLN A O 1
ATOM 592 N N . VAL A 1 74 ? -2.212 39.440 -26.861 1.00 62.84 74 VAL A N 1
ATOM 593 C CA . VAL A 1 74 ? -1.630 40.149 -25.706 1.00 62.84 74 VAL A CA 1
ATOM 594 C C . VAL A 1 74 ? -0.468 41.054 -26.123 1.00 62.84 74 VAL A C 1
ATOM 596 O O . VAL A 1 74 ? -0.378 42.178 -25.624 1.00 62.84 74 VAL A O 1
ATOM 599 N N . PHE A 1 75 ? 0.359 40.653 -27.097 1.00 61.84 75 PHE A N 1
ATOM 600 C CA . PHE A 1 75 ? 1.424 41.512 -27.637 1.00 61.84 75 PHE A CA 1
ATOM 601 C C . PHE A 1 75 ? 0.873 42.758 -28.347 1.00 61.84 75 PHE A C 1
ATOM 603 O O . PHE A 1 75 ? 1.437 43.850 -28.197 1.00 61.84 75 PHE A O 1
ATOM 610 N N . ALA A 1 76 ? -0.252 42.636 -29.059 1.00 61.81 76 ALA A N 1
ATOM 611 C CA . ALA A 1 76 ? -0.932 43.777 -29.674 1.00 61.81 76 ALA A CA 1
ATOM 612 C C . ALA A 1 76 ? -1.513 44.747 -28.627 1.00 61.81 76 ALA A C 1
ATOM 614 O O . ALA A 1 76 ? -1.425 45.969 -28.782 1.00 61.81 76 ALA A O 1
ATOM 615 N N . ARG A 1 77 ? -2.060 44.218 -27.523 1.00 65.31 77 ARG A N 1
ATOM 616 C CA . ARG A 1 77 ? -2.639 45.024 -26.435 1.00 65.31 77 ARG A CA 1
ATOM 617 C C . ARG A 1 77 ? -1.581 45.837 -25.684 1.00 65.31 77 ARG A C 1
ATOM 619 O O . ARG A 1 77 ? -1.829 46.987 -25.325 1.00 65.31 77 ARG A O 1
ATOM 626 N N . ILE A 1 78 ? -0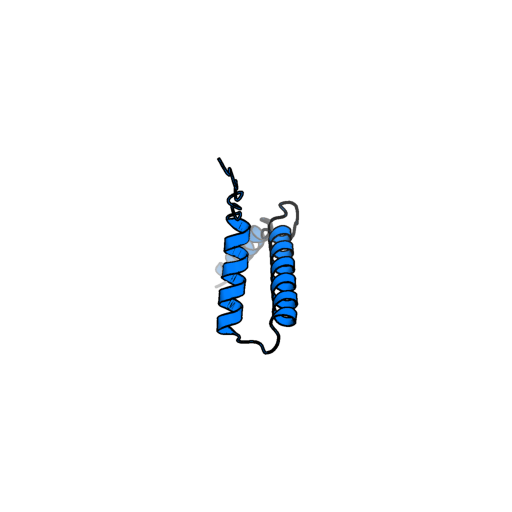.402 45.258 -25.459 1.00 68.06 78 ILE A N 1
ATOM 627 C CA . ILE A 1 78 ? 0.681 45.908 -24.708 1.00 68.06 78 ILE A CA 1
ATOM 628 C C . ILE A 1 78 ? 1.341 47.022 -25.541 1.00 68.06 78 ILE A C 1
ATOM 630 O O . ILE A 1 78 ? 1.621 48.093 -25.003 1.00 68.06 78 ILE A O 1
ATOM 634 N N . HIS A 1 79 ? 1.502 46.840 -26.859 1.00 59.88 79 HIS A N 1
ATOM 635 C CA . HIS A 1 79 ? 2.010 47.901 -27.743 1.00 59.88 79 HIS A CA 1
ATOM 636 C C . HIS A 1 79 ? 1.062 49.103 -27.862 1.00 59.88 79 HIS A C 1
ATOM 638 O O . HIS A 1 79 ? 1.532 50.236 -27.954 1.00 59.88 79 HIS A O 1
ATOM 644 N N . GLN A 1 80 ? -0.258 48.891 -27.816 1.00 60.81 80 GLN A N 1
ATOM 645 C CA . GLN A 1 80 ? -1.229 49.990 -27.884 1.00 60.81 80 GLN A CA 1
ATOM 646 C C . GLN A 1 80 ? -1.171 50.902 -26.646 1.00 60.81 80 GLN A C 1
ATOM 648 O O . GLN A 1 80 ? -1.353 52.114 -26.760 1.00 60.81 80 GLN A O 1
ATOM 653 N N . ASN A 1 81 ? -0.876 50.340 -25.473 1.00 57.69 81 ASN A N 1
ATOM 654 C CA . ASN A 1 81 ? -0.857 51.089 -24.216 1.00 57.69 81 ASN A CA 1
ATOM 655 C C . ASN A 1 81 ? 0.412 51.941 -24.030 1.00 57.69 81 ASN A C 1
ATOM 657 O O . ASN A 1 81 ? 0.384 52.916 -23.286 1.00 57.69 81 ASN A O 1
ATOM 661 N N . VAL A 1 82 ? 1.510 51.605 -24.716 1.00 60.81 82 VAL A N 1
ATOM 662 C CA . VAL A 1 82 ? 2.774 52.368 -24.672 1.00 60.81 82 VAL A CA 1
ATOM 663 C C . VAL A 1 82 ? 2.727 53.628 -25.546 1.00 60.81 82 VAL A C 1
ATOM 665 O O . VAL A 1 82 ? 3.472 54.568 -25.300 1.00 60.81 82 VAL A O 1
ATOM 668 N N . SER A 1 83 ? 1.835 53.702 -26.539 1.00 57.41 83 SER A N 1
ATOM 669 C CA . SER A 1 83 ? 1.690 54.889 -27.403 1.00 57.41 83 SER A CA 1
ATOM 670 C C . SER A 1 83 ? 0.705 55.949 -26.883 1.00 57.41 83 SER A C 1
ATOM 672 O O . SER A 1 83 ? 0.493 56.948 -27.567 1.00 57.41 83 SER A O 1
ATOM 674 N N . GLN A 1 84 ? 0.087 55.750 -25.711 1.00 58.72 84 GLN A N 1
ATOM 675 C CA . GLN A 1 84 ? -0.854 56.706 -25.098 1.00 58.72 84 GLN A CA 1
ATOM 676 C C . GLN A 1 84 ? -0.383 57.276 -23.745 1.00 58.72 84 GLN A C 1
ATOM 678 O O . GLN A 1 84 ? -1.202 57.762 -22.967 1.00 58.72 84 GLN A O 1
ATOM 683 N N . SER A 1 85 ? 0.918 57.242 -23.445 1.00 50.12 85 SER A N 1
ATOM 684 C CA . SER A 1 85 ? 1.508 57.945 -22.290 1.00 50.12 85 SER A CA 1
ATOM 685 C C . SER A 1 85 ? 2.621 58.886 -22.717 1.00 50.12 85 SER A C 1
ATOM 687 O O . SER A 1 85 ? 3.411 58.487 -23.600 1.00 50.12 85 SER A O 1
#

Foldseek 3Di:
DDPPCPPPPDDDPVNVVVVVVLVVVCVVVVDPDSVVSVVVVVVVVVVVVVVVVVVPPPPDPVPPPPPPVVVVVVVVVVVVVVVPD

Sequence (85 aa):
MSTDSKQRIQVPEALREVLLEFSIAYLLEQPGDVVDYAVQYFNKLQSNRQAAANFYRPDSPESSIMSQEEEDQVFARIHQNVSQS

Organism: Ceratitis capitata (NCBI:txid7213)

pLDDT: mean 73.66, std 19.1, range [39.16, 96.25]

Secondary structure (DSSP, 8-state):
------------HHHHHHHHHHHHHHHHH--S-HHHHHHHHHHHHHHHHHHHHHHT-TT-TT-----HHHHHHHHHHHHHHHTT-